Protein AF-J6I7D4-F1 (afdb_monomer)

Radius of gyration: 14.57 Å; Cα contacts (8 Å, |Δi|>4): 76; chains: 1; bounding box: 34×20×42 Å

Mean predicted aligned error: 4.33 Å

Sequence (112 aa):
MNNYFDQLEKIQCTFSILDEVSYETREEAEEGMKKYEELMDKIVQIIIEILADKTSSNSVYKEAVKLLGSKIGCADDVQKYGDIMKSFYDEGRITQGQLSFFIENMNIGRWI

Nearest PDB structures (foldseek):
  5j5k-assembly1_A  TM=5.092E-01  e=6.715E-01  Aspergillus fumigatus Af293
  8rc4-assembly1_g  TM=4.506E-01  e=3.905E+00  Homo sapiens

Foldseek 3Di:
DPPLVVVLVVLVVVVVVLVPDDDPDPVSVVVSVVSLVVSLVVLLVSLVVLLVDPVHDVVSNLSSLLSSLQSQDDPVSCVVVLVSLVVCVVVVSDDPVSSVSSVVNRPCVDDD

Solvent-accessible surface area (backbone atoms only — not comparable to full-atom values): 6436 Å² total; per-res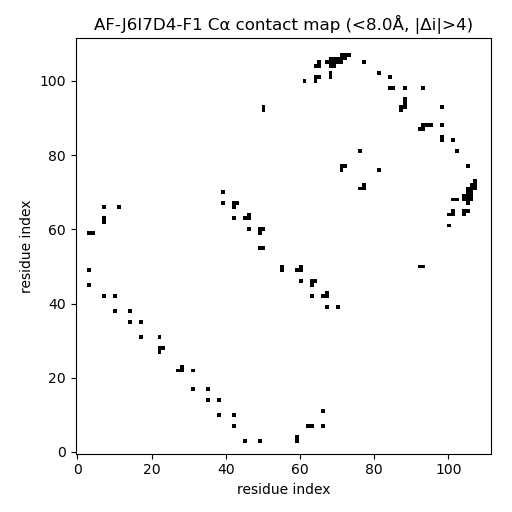idue (Å²): 129,86,63,58,66,65,53,51,50,54,52,50,53,51,49,54,53,59,75,67,58,83,63,92,47,70,68,53,42,54,51,49,52,50,53,53,51,55,52,47,53,48,41,51,50,51,47,54,49,45,70,70,38,88,85,56,54,72,66,58,52,50,49,46,38,40,55,44,15,59,64,37,80,50,72,67,45,49,50,56,55,46,52,52,52,46,48,37,38,78,72,65,73,42,51,72,69,58,49,51,51,36,64,74,33,37,46,66,91,76,84,125

pLDDT: mean 90.47, std 10.83, range [36.25, 98.0]

Structure (mmCIF, N/CA/C/O backbone):
data_AF-J6I7D4-F1
#
_entry.id   AF-J6I7D4-F1
#
loop_
_atom_site.group_PDB
_atom_site.id
_atom_site.type_symbol
_atom_site.label_atom_id
_atom_site.label_alt_id
_atom_site.label_comp_id
_atom_site.label_asym_id
_atom_site.label_entity_id
_atom_site.label_seq_id
_atom_site.pdbx_PDB_ins_code
_atom_site.Cartn_x
_atom_site.Cartn_y
_atom_site.Cartn_z
_atom_site.occupancy
_atom_site.B_iso_or_equiv
_atom_site.auth_seq_id
_atom_site.auth_comp_id
_atom_site.auth_asym_id
_atom_site.auth_atom_id
_atom_site.pdbx_PDB_model_num
ATOM 1 N N . MET A 1 1 ? 9.024 3.640 19.724 1.00 54.34 1 MET A N 1
ATOM 2 C CA . MET A 1 1 ? 7.846 4.019 18.921 1.00 54.34 1 MET A CA 1
ATOM 3 C C . MET A 1 1 ? 8.280 3.866 17.477 1.00 54.34 1 MET A C 1
ATOM 5 O O . MET A 1 1 ? 9.276 4.486 17.121 1.00 54.34 1 MET A O 1
ATOM 9 N N . ASN A 1 2 ? 7.670 2.958 16.713 1.00 72.50 2 ASN A N 1
ATOM 10 C CA . ASN A 1 2 ? 8.018 2.805 15.300 1.00 72.50 2 ASN A CA 1
ATOM 11 C C . ASN A 1 2 ? 7.681 4.116 14.591 1.00 72.50 2 ASN A C 1
ATOM 13 O O . ASN A 1 2 ? 6.533 4.555 14.624 1.00 72.50 2 ASN A O 1
ATOM 17 N N . ASN A 1 3 ? 8.681 4.773 14.001 1.00 89.06 3 ASN A N 1
ATOM 18 C CA . ASN A 1 3 ? 8.426 5.984 13.235 1.00 89.06 3 ASN A CA 1
ATOM 19 C C . ASN A 1 3 ? 8.005 5.588 11.820 1.00 89.06 3 ASN A C 1
ATOM 21 O O . ASN A 1 3 ? 8.831 5.450 10.920 1.00 89.06 3 ASN A O 1
ATOM 25 N N . TYR A 1 4 ? 6.716 5.308 11.656 1.00 93.75 4 TYR A N 1
ATOM 26 C CA . TYR A 1 4 ? 6.155 4.901 10.372 1.00 93.75 4 TYR A CA 1
ATOM 27 C C . TYR A 1 4 ? 6.237 6.017 9.323 1.00 93.75 4 TYR A C 1
ATOM 29 O O . TYR A 1 4 ? 6.439 5.709 8.156 1.00 93.75 4 TYR A O 1
ATOM 37 N N . PHE A 1 5 ? 6.154 7.296 9.715 1.00 93.12 5 PHE A N 1
ATOM 38 C CA . PHE A 1 5 ? 6.314 8.406 8.768 1.00 93.12 5 PHE A CA 1
ATOM 39 C C . PHE A 1 5 ? 7.709 8.408 8.136 1.00 93.12 5 PHE A C 1
ATOM 41 O O . PHE A 1 5 ? 7.799 8.430 6.914 1.00 93.12 5 PHE A O 1
ATOM 48 N N . ASP A 1 6 ? 8.775 8.260 8.931 1.00 94.19 6 ASP A N 1
ATOM 49 C CA . ASP A 1 6 ? 10.144 8.179 8.393 1.00 94.19 6 ASP A CA 1
ATOM 50 C C . ASP A 1 6 ? 10.327 6.973 7.454 1.00 94.19 6 ASP A C 1
ATOM 52 O O . ASP A 1 6 ? 11.103 7.020 6.500 1.00 94.19 6 ASP A O 1
ATOM 56 N N . GLN A 1 7 ? 9.654 5.852 7.737 1.00 95.69 7 GLN A N 1
ATOM 57 C CA . GLN A 1 7 ? 9.714 4.667 6.877 1.00 95.69 7 GLN A CA 1
ATOM 58 C C . GLN A 1 7 ? 9.006 4.905 5.541 1.00 95.69 7 GLN A C 1
ATOM 60 O O . GLN A 1 7 ? 9.563 4.587 4.490 1.00 95.69 7 GLN A O 1
ATOM 65 N N . LEU A 1 8 ? 7.810 5.498 5.577 1.00 96.31 8 LEU A N 1
ATOM 66 C CA . LEU A 1 8 ? 7.054 5.860 4.379 1.00 96.31 8 LEU A CA 1
ATOM 67 C C . LEU A 1 8 ? 7.800 6.909 3.544 1.00 96.31 8 LEU A C 1
ATOM 69 O O . LEU A 1 8 ? 7.875 6.760 2.328 1.00 96.31 8 LEU A O 1
ATOM 73 N N . GLU A 1 9 ? 8.426 7.902 4.180 1.00 95.69 9 GLU A N 1
ATOM 74 C CA . GLU A 1 9 ? 9.237 8.922 3.505 1.00 95.69 9 GLU A CA 1
ATOM 75 C C . GLU A 1 9 ? 10.440 8.298 2.782 1.00 95.69 9 GLU A C 1
ATOM 77 O O . GLU A 1 9 ? 10.688 8.591 1.613 1.00 95.69 9 GLU A O 1
ATOM 82 N N . LYS A 1 10 ? 11.152 7.359 3.419 1.00 96.31 10 LYS A N 1
ATOM 83 C CA . LYS A 1 10 ? 12.257 6.628 2.769 1.00 96.31 10 LYS A CA 1
ATOM 84 C C . LYS A 1 10 ? 11.792 5.832 1.553 1.00 96.31 10 LYS A C 1
ATOM 86 O O . LYS A 1 10 ? 12.477 5.824 0.527 1.00 96.31 10 LYS A O 1
ATOM 91 N N . ILE A 1 11 ? 10.644 5.163 1.655 1.00 97.06 11 ILE A N 1
ATOM 92 C CA . ILE A 1 11 ? 10.052 4.438 0.525 1.00 97.06 11 ILE A CA 1
ATOM 93 C C . ILE A 1 11 ? 9.685 5.417 -0.593 1.00 97.06 11 ILE A C 1
ATOM 95 O O . ILE A 1 11 ? 10.037 5.174 -1.745 1.00 97.06 11 ILE A O 1
ATOM 99 N N . GLN A 1 12 ? 9.055 6.546 -0.263 1.00 95.56 12 GLN A N 1
ATOM 100 C CA . GLN A 1 12 ? 8.700 7.580 -1.231 1.00 95.56 12 GLN A CA 1
ATOM 101 C C . GLN A 1 12 ? 9.932 8.141 -1.951 1.00 95.56 12 GLN A C 1
ATOM 103 O O . GLN A 1 12 ? 9.921 8.218 -3.176 1.00 95.56 12 GLN A O 1
ATOM 108 N N . CYS A 1 13 ? 11.015 8.449 -1.233 1.00 95.69 13 CYS A N 1
ATOM 109 C CA . CYS A 1 13 ? 12.277 8.862 -1.851 1.00 95.69 13 CYS A CA 1
ATOM 110 C C . CYS A 1 13 ? 12.844 7.783 -2.781 1.00 95.69 13 CYS A C 1
ATOM 112 O O . CYS A 1 13 ? 13.372 8.104 -3.842 1.00 95.69 13 CYS A O 1
ATOM 114 N N . THR A 1 14 ? 12.717 6.504 -2.412 1.00 96.06 14 THR A N 1
ATOM 115 C CA . THR A 1 14 ? 13.178 5.399 -3.265 1.00 96.06 14 THR A CA 1
ATOM 116 C C . THR A 1 14 ? 12.350 5.307 -4.547 1.00 96.06 14 THR A C 1
ATOM 118 O O . THR A 1 14 ? 12.927 5.125 -5.615 1.00 96.06 14 THR A O 1
ATOM 121 N N . PHE A 1 15 ? 11.028 5.502 -4.474 1.00 94.31 15 PHE A N 1
ATOM 122 C CA . PHE A 1 15 ? 10.197 5.613 -5.674 1.00 94.31 15 PHE A CA 1
ATOM 123 C C . PHE A 1 15 ? 10.628 6.777 -6.564 1.00 94.31 15 PHE A C 1
ATOM 125 O O . PHE A 1 15 ? 10.782 6.562 -7.756 1.00 94.31 15 PHE A O 1
ATOM 132 N N . SER A 1 16 ? 10.876 7.966 -6.005 1.00 93.62 16 SER A N 1
ATOM 133 C CA . SER A 1 16 ? 11.322 9.119 -6.799 1.00 93.62 16 SER A CA 1
ATOM 134 C C . SER A 1 16 ? 12.628 8.841 -7.545 1.00 93.62 16 SER A C 1
ATOM 136 O O . SER A 1 16 ? 12.764 9.226 -8.698 1.00 93.62 16 SER A O 1
ATOM 138 N N . ILE A 1 17 ? 13.570 8.132 -6.913 1.00 93.12 17 ILE A N 1
ATOM 139 C CA . ILE A 1 17 ? 14.811 7.718 -7.578 1.00 93.12 17 ILE A CA 1
A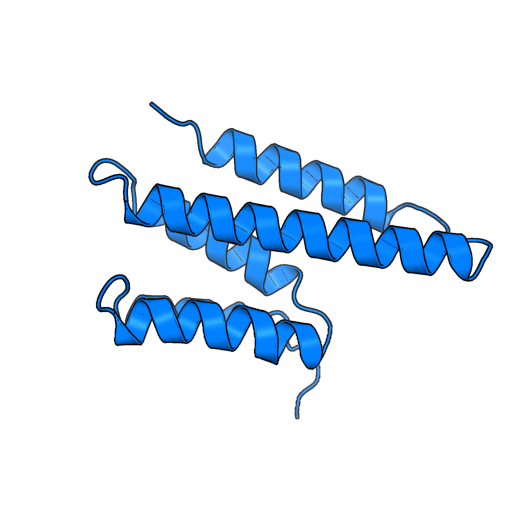TOM 140 C C . ILE A 1 17 ? 14.497 6.784 -8.748 1.00 93.12 17 ILE A C 1
ATOM 142 O O . ILE A 1 17 ? 15.035 6.982 -9.829 1.00 93.12 17 ILE A O 1
ATOM 146 N N . LEU A 1 18 ? 13.633 5.783 -8.553 1.00 91.94 18 LEU A N 1
ATOM 147 C CA . LEU A 1 18 ? 13.252 4.861 -9.626 1.00 91.94 18 LEU A CA 1
ATOM 148 C C . LEU A 1 18 ? 12.488 5.565 -10.761 1.00 91.94 18 LEU A C 1
ATOM 150 O O . LEU A 1 18 ? 12.724 5.239 -11.920 1.00 91.94 18 LEU A O 1
ATOM 154 N N . ASP A 1 19 ? 11.643 6.553 -10.440 1.00 88.75 19 ASP A N 1
ATOM 155 C CA . ASP A 1 19 ? 10.889 7.362 -11.411 1.00 88.75 19 ASP A CA 1
ATOM 156 C C . ASP A 1 19 ? 11.844 8.184 -12.319 1.00 88.75 19 ASP A C 1
ATOM 158 O O . ASP A 1 19 ? 11.495 8.514 -13.453 1.00 88.75 19 ASP A O 1
ATOM 162 N N . GLU A 1 20 ? 13.057 8.503 -11.844 1.00 91.25 20 GLU A N 1
ATOM 163 C CA . GLU A 1 20 ? 14.095 9.242 -12.582 1.00 91.25 20 GLU A CA 1
ATOM 164 C C . GLU A 1 20 ? 15.074 8.341 -13.361 1.00 91.25 20 GLU A C 1
ATOM 166 O O . GLU A 1 20 ? 15.854 8.839 -14.180 1.00 91.25 20 GLU A O 1
ATOM 171 N N . VAL A 1 21 ? 15.062 7.022 -13.132 1.00 90.50 21 VAL A N 1
ATOM 172 C CA . VAL A 1 21 ? 15.968 6.089 -13.820 1.00 90.50 21 VAL A CA 1
ATOM 173 C C . VAL A 1 21 ? 15.539 5.915 -15.277 1.00 90.50 21 VAL A C 1
ATOM 175 O O . VAL A 1 21 ? 14.418 5.516 -15.583 1.00 90.50 21 VAL A O 1
ATOM 178 N N . SER A 1 22 ? 16.477 6.156 -16.194 1.00 86.25 22 SER A N 1
ATOM 179 C CA . SER A 1 22 ? 16.332 5.758 -17.594 1.00 86.25 22 SER A CA 1
ATOM 180 C C . SER A 1 22 ? 16.705 4.286 -17.743 1.00 86.25 22 SER A C 1
ATOM 182 O O . SER A 1 22 ? 17.846 3.913 -17.486 1.00 86.25 22 SER A O 1
ATOM 184 N N . TYR A 1 23 ? 15.755 3.463 -18.178 1.00 90.12 23 TYR A N 1
ATOM 185 C CA . TYR A 1 23 ? 15.986 2.056 -18.497 1.00 90.12 23 TYR A CA 1
ATOM 186 C C . TYR A 1 23 ? 16.335 1.926 -19.984 1.00 90.12 23 TYR A C 1
ATOM 188 O O . TYR A 1 23 ? 15.511 2.251 -20.843 1.00 90.12 23 TYR A O 1
ATOM 196 N N . GLU A 1 24 ? 17.554 1.489 -20.302 1.00 91.75 24 GLU A N 1
ATOM 197 C CA . GLU A 1 24 ? 18.043 1.399 -21.687 1.00 91.75 24 GLU A CA 1
ATOM 198 C C . GLU A 1 24 ? 17.779 0.021 -22.300 1.00 91.75 24 GLU A C 1
ATOM 200 O O . GLU A 1 24 ? 17.691 -0.128 -23.522 1.00 91.75 24 GLU A O 1
ATOM 205 N N . THR A 1 25 ? 17.612 -0.988 -21.446 1.00 94.06 25 THR A N 1
ATOM 206 C CA . THR A 1 25 ? 17.325 -2.368 -21.839 1.00 94.06 25 THR A CA 1
ATOM 207 C C . THR A 1 25 ? 16.015 -2.870 -21.246 1.00 94.06 25 THR A C 1
ATOM 209 O O . THR A 1 25 ? 15.475 -2.337 -20.272 1.00 94.06 25 THR A O 1
ATOM 212 N N . ARG A 1 26 ? 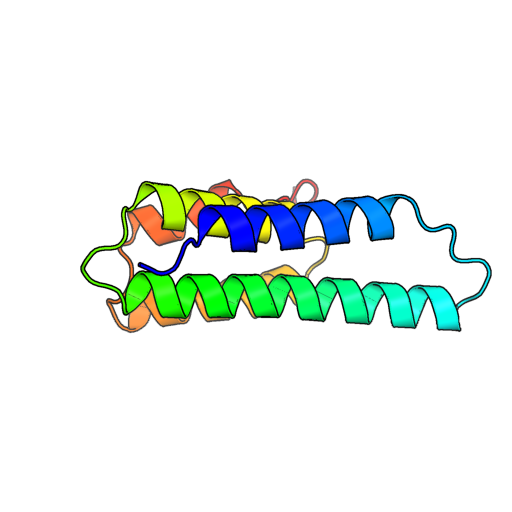15.491 -3.944 -21.840 1.00 91.00 26 ARG A N 1
ATOM 213 C CA . ARG A 1 26 ? 14.300 -4.620 -21.326 1.00 91.00 26 ARG A CA 1
ATOM 214 C C . ARG A 1 26 ? 14.569 -5.228 -19.950 1.00 91.00 26 ARG A C 1
ATOM 216 O O . ARG A 1 26 ? 13.715 -5.137 -19.076 1.00 91.00 26 ARG A O 1
ATOM 223 N N . GLU A 1 27 ? 15.738 -5.827 -19.764 1.00 93.44 27 GLU A N 1
ATOM 224 C CA . GLU A 1 27 ? 16.151 -6.458 -18.514 1.00 93.44 27 GLU A CA 1
ATOM 225 C C . GLU A 1 27 ? 16.207 -5.444 -17.362 1.00 93.44 27 GLU A C 1
ATOM 227 O O . GLU A 1 27 ? 15.691 -5.717 -16.279 1.00 93.44 27 GLU A O 1
ATOM 232 N N . GLU A 1 28 ? 16.760 -4.252 -17.605 1.00 91.06 28 GLU A N 1
ATOM 233 C CA . GLU A 1 28 ? 16.789 -3.166 -16.619 1.00 91.06 28 GLU A CA 1
ATOM 234 C C . GLU A 1 28 ? 15.381 -2.668 -16.274 1.00 91.06 28 GLU A C 1
ATOM 236 O O . GLU A 1 28 ? 15.086 -2.434 -15.102 1.00 91.06 28 GLU A O 1
ATOM 241 N N . ALA A 1 29 ? 14.496 -2.546 -17.270 1.00 89.75 29 ALA A N 1
ATOM 242 C CA . ALA A 1 29 ? 13.103 -2.166 -17.041 1.00 89.75 29 ALA A CA 1
ATOM 243 C C . ALA A 1 29 ? 12.353 -3.221 -16.207 1.00 89.75 29 ALA A C 1
ATOM 245 O O . ALA A 1 29 ? 11.620 -2.871 -15.282 1.00 89.75 29 ALA A O 1
ATOM 246 N N . GLU A 1 30 ? 12.564 -4.512 -16.484 1.00 91.56 30 GLU A N 1
ATOM 247 C CA . GLU A 1 30 ? 11.986 -5.615 -15.705 1.00 91.56 30 GLU A CA 1
ATOM 248 C C . GLU A 1 30 ? 12.518 -5.636 -14.260 1.00 91.56 30 GLU A C 1
ATOM 250 O O . GLU A 1 30 ? 11.758 -5.886 -13.322 1.00 91.56 30 GLU A O 1
ATOM 255 N N . GLU A 1 31 ? 13.804 -5.340 -14.043 1.00 92.69 31 GLU A N 1
ATOM 256 C CA . GLU A 1 31 ? 14.367 -5.177 -12.697 1.00 92.69 31 GLU A CA 1
ATOM 257 C C . GLU A 1 31 ? 13.780 -3.951 -11.979 1.00 92.69 31 GLU A C 1
ATOM 259 O O . GLU A 1 31 ? 13.461 -4.022 -10.790 1.00 92.69 31 GLU A O 1
ATOM 264 N N . GLY A 1 32 ? 13.589 -2.845 -12.703 1.00 91.88 32 GLY A N 1
ATOM 265 C CA . GLY A 1 32 ? 12.896 -1.657 -12.216 1.00 91.88 32 GLY A CA 1
ATOM 266 C C . GLY A 1 32 ? 11.496 -1.989 -11.712 1.00 91.88 32 GLY A C 1
ATOM 267 O O . GLY A 1 32 ? 11.181 -1.709 -10.557 1.00 91.88 32 GLY A O 1
ATOM 268 N N . MET A 1 33 ? 10.689 -2.673 -12.526 1.00 89.94 33 MET A N 1
ATOM 269 C CA . MET A 1 33 ? 9.333 -3.092 -12.152 1.00 89.94 33 MET A CA 1
ATOM 270 C C . MET A 1 33 ? 9.314 -3.976 -10.899 1.00 89.94 33 MET A C 1
ATOM 272 O O . MET A 1 33 ? 8.509 -3.737 -10.001 1.00 89.94 33 MET A O 1
ATOM 276 N N . LYS A 1 34 ? 10.244 -4.934 -10.777 1.00 93.25 34 LYS A N 1
ATOM 277 C CA . LYS A 1 34 ? 10.375 -5.753 -9.557 1.00 93.25 34 LYS A CA 1
ATOM 278 C C . LYS A 1 34 ? 10.667 -4.900 -8.323 1.00 93.25 34 LYS A C 1
ATOM 280 O O . LYS A 1 34 ? 10.062 -5.112 -7.277 1.00 93.25 34 LYS A O 1
ATOM 285 N N . LYS A 1 35 ? 11.546 -3.898 -8.439 1.00 94.56 35 LYS A N 1
ATOM 286 C CA . LYS A 1 35 ? 11.831 -2.964 -7.336 1.00 94.56 35 LYS A CA 1
ATOM 287 C C . LYS A 1 35 ? 10.599 -2.139 -6.953 1.00 94.56 35 LYS A C 1
ATOM 289 O 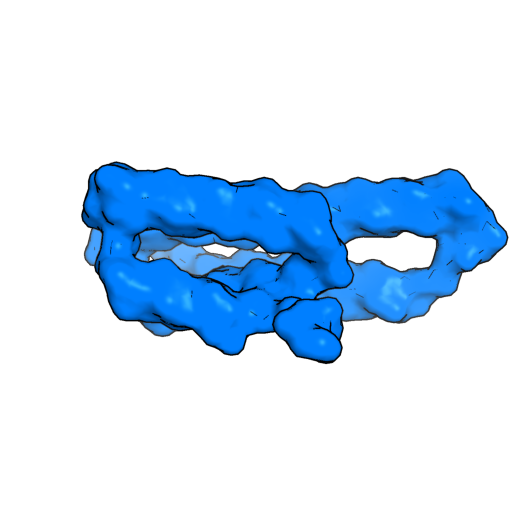O . LYS A 1 35 ? 10.385 -1.924 -5.762 1.00 94.56 35 LYS A O 1
ATOM 294 N N . TYR A 1 36 ? 9.779 -1.709 -7.917 1.00 93.00 36 TYR A N 1
ATOM 295 C CA . TYR A 1 36 ? 8.499 -1.049 -7.618 1.00 93.00 36 TYR A CA 1
ATOM 296 C C . TYR A 1 36 ? 7.569 -1.960 -6.819 1.00 93.00 36 TYR A C 1
ATOM 298 O O . TYR A 1 36 ? 7.040 -1.535 -5.791 1.00 93.00 36 TYR A O 1
ATOM 306 N N . GLU A 1 37 ? 7.402 -3.206 -7.261 1.00 94.00 37 GLU A N 1
ATOM 307 C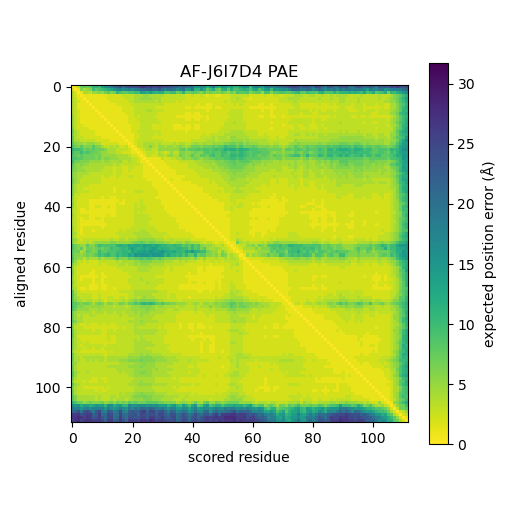 CA . GLU A 1 37 ? 6.557 -4.190 -6.582 1.00 94.00 37 GLU A CA 1
ATOM 308 C C . GLU A 1 37 ? 7.044 -4.454 -5.148 1.00 94.00 37 GLU A C 1
ATOM 310 O O . GLU A 1 37 ? 6.261 -4.382 -4.202 1.00 94.00 37 GLU A O 1
ATOM 315 N N . GLU A 1 38 ? 8.351 -4.649 -4.951 1.00 96.69 38 GLU A N 1
ATOM 316 C CA . GLU A 1 38 ? 8.946 -4.829 -3.621 1.00 96.69 38 GLU A CA 1
ATOM 317 C C . GLU A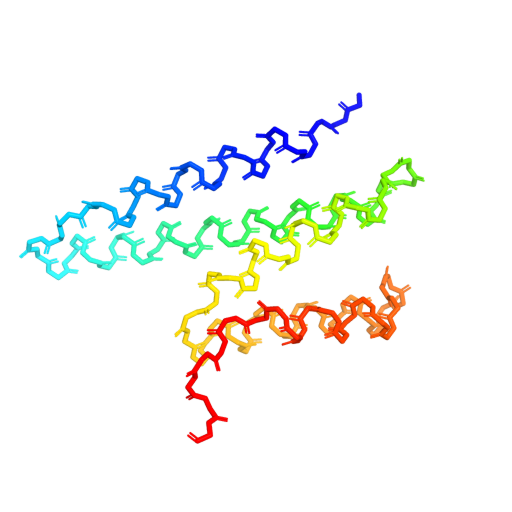 1 38 ? 8.700 -3.632 -2.688 1.00 96.69 38 GLU A C 1
ATOM 319 O O . GLU A 1 38 ? 8.521 -3.806 -1.479 1.00 96.69 38 GLU A O 1
ATOM 324 N N . LEU A 1 39 ? 8.709 -2.404 -3.214 1.00 97.31 39 LEU A N 1
ATOM 325 C CA . LEU A 1 39 ? 8.410 -1.205 -2.427 1.00 97.31 39 LEU A CA 1
ATOM 326 C C . LEU A 1 39 ? 6.925 -1.116 -2.062 1.00 97.31 39 LEU A C 1
ATOM 328 O O . LEU A 1 39 ? 6.607 -0.765 -0.924 1.00 97.31 39 LEU A O 1
ATOM 332 N N . MET A 1 40 ? 6.020 -1.462 -2.979 1.00 96.62 40 MET A N 1
ATOM 333 C CA . MET A 1 40 ? 4.587 -1.536 -2.681 1.00 96.62 40 MET A CA 1
ATOM 334 C C . MET A 1 40 ? 4.290 -2.616 -1.630 1.00 96.62 40 MET A C 1
ATOM 336 O O . MET A 1 40 ? 3.563 -2.359 -0.668 1.00 96.62 40 MET A O 1
ATOM 340 N N . ASP A 1 41 ? 4.938 -3.778 -1.726 1.00 97.81 41 ASP A N 1
ATOM 341 C CA . ASP A 1 41 ? 4.824 -4.854 -0.735 1.00 97.81 41 ASP A CA 1
ATOM 342 C C . ASP A 1 41 ? 5.352 -4.425 0.646 1.00 97.81 41 ASP A C 1
ATOM 344 O O . ASP A 1 41 ? 4.752 -4.752 1.674 1.00 97.81 41 ASP A O 1
ATOM 348 N N . LYS A 1 42 ? 6.418 -3.616 0.702 1.00 97.88 42 LYS A N 1
ATOM 349 C CA . LYS A 1 42 ? 6.890 -3.003 1.959 1.00 97.88 42 LYS A CA 1
ATOM 350 C C . LYS A 1 42 ? 5.870 -2.037 2.560 1.00 97.88 42 LYS A C 1
ATOM 352 O O . LYS A 1 42 ? 5.716 -2.012 3.780 1.00 97.88 42 LYS A O 1
ATOM 357 N N . ILE A 1 43 ? 5.142 -1.270 1.747 1.00 97.88 43 ILE A N 1
ATOM 358 C CA . ILE 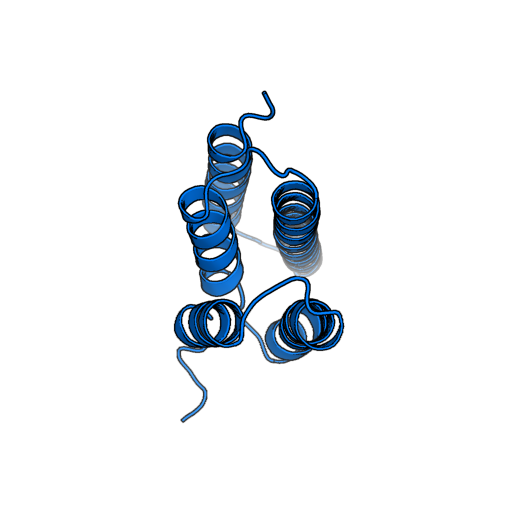A 1 43 ? 4.065 -0.409 2.263 1.00 97.88 43 ILE A CA 1
ATOM 359 C C . ILE A 1 43 ? 2.945 -1.260 2.868 1.00 97.88 43 ILE A C 1
ATOM 361 O O . ILE A 1 43 ? 2.453 -0.936 3.948 1.00 97.88 43 ILE A O 1
ATOM 365 N N . VAL A 1 44 ? 2.579 -2.377 2.232 1.00 97.69 44 VAL A N 1
ATOM 366 C CA . VAL A 1 44 ? 1.605 -3.327 2.796 1.00 97.69 44 VAL A CA 1
ATOM 367 C C . VAL A 1 44 ? 2.079 -3.872 4.145 1.00 97.69 44 VAL A C 1
ATOM 369 O O . VAL A 1 44 ? 1.290 -3.930 5.089 1.00 97.69 44 VAL A O 1
ATOM 372 N N . GLN A 1 45 ? 3.360 -4.226 4.276 1.00 97.50 45 GLN A N 1
ATOM 373 C CA . GLN A 1 45 ? 3.928 -4.655 5.560 1.00 97.50 45 GLN A CA 1
ATOM 374 C C . GLN A 1 45 ? 3.804 -3.561 6.628 1.00 97.50 45 GLN A C 1
ATOM 376 O O . GLN A 1 45 ? 3.332 -3.838 7.729 1.00 97.50 45 GLN A O 1
ATOM 381 N N . ILE A 1 46 ? 4.113 -2.306 6.287 1.00 96.69 46 ILE A N 1
ATOM 382 C CA . ILE A 1 46 ? 3.924 -1.161 7.190 1.00 96.69 46 ILE A CA 1
ATOM 383 C C . ILE A 1 46 ? 2.448 -1.006 7.589 1.00 96.69 46 ILE A C 1
ATOM 385 O O . ILE A 1 46 ? 2.155 -0.776 8.761 1.00 96.69 46 ILE A O 1
ATOM 389 N N . ILE A 1 47 ? 1.500 -1.178 6.660 1.00 96.56 47 ILE A N 1
ATOM 390 C CA . ILE A 1 47 ? 0.060 -1.165 6.972 1.00 96.56 47 ILE A CA 1
ATOM 391 C C . ILE A 1 47 ? -0.282 -2.274 7.973 1.00 96.56 47 ILE A C 1
ATOM 393 O O . ILE A 1 47 ? -0.979 -2.016 8.953 1.00 96.56 47 ILE A O 1
ATOM 397 N N . ILE A 1 48 ? 0.229 -3.491 7.778 1.00 96.25 48 ILE A N 1
ATO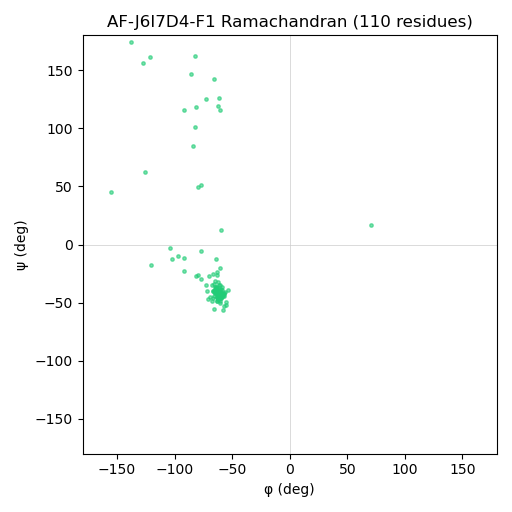M 398 C CA . ILE A 1 48 ? 0.015 -4.609 8.708 1.00 96.25 48 ILE A CA 1
ATOM 399 C C . ILE A 1 48 ? 0.531 -4.262 10.110 1.00 96.25 48 ILE A C 1
ATOM 401 O O . ILE A 1 48 ? -0.183 -4.505 11.087 1.00 96.25 48 ILE A O 1
ATOM 405 N N . GLU A 1 49 ? 1.722 -3.670 10.209 1.00 95.44 49 GLU A N 1
ATOM 406 C CA . GLU A 1 49 ? 2.310 -3.227 11.477 1.00 95.44 49 GLU A CA 1
ATOM 407 C C . GLU A 1 49 ? 1.476 -2.127 12.143 1.00 95.44 49 GLU A C 1
ATOM 409 O O . GLU A 1 49 ? 1.159 -2.234 13.327 1.00 95.44 49 GLU A O 1
ATOM 414 N N . ILE A 1 50 ? 1.037 -1.122 11.379 1.00 94.56 50 ILE A N 1
ATOM 415 C CA . ILE A 1 50 ? 0.145 -0.051 11.848 1.00 94.56 50 ILE A CA 1
ATOM 416 C C . ILE A 1 50 ? -1.151 -0.626 12.423 1.00 94.56 50 ILE A C 1
ATOM 418 O O . ILE A 1 50 ? -1.596 -0.184 13.478 1.00 94.56 50 ILE A O 1
ATOM 422 N N . LEU A 1 51 ? -1.756 -1.606 11.748 1.00 93.25 51 LEU A N 1
ATOM 423 C CA . LEU A 1 51 ? -3.002 -2.232 12.196 1.00 93.25 51 LEU A CA 1
ATOM 424 C C . LEU A 1 51 ? -2.811 -3.097 13.453 1.00 93.25 51 LEU A C 1
ATOM 426 O O . LEU A 1 51 ? -3.760 -3.281 14.215 1.00 93.25 51 LEU A O 1
ATOM 430 N N . ALA A 1 52 ? -1.610 -3.634 13.679 1.00 92.81 52 ALA A N 1
ATOM 431 C CA . ALA A 1 52 ? -1.269 -4.363 14.901 1.00 92.81 52 ALA A CA 1
ATOM 432 C C . ALA A 1 52 ? -0.898 -3.422 16.066 1.00 92.81 52 ALA A C 1
ATOM 434 O O . ALA A 1 52 ? -1.086 -3.767 17.238 1.00 92.81 52 ALA A O 1
ATOM 435 N N . ASP A 1 53 ? -0.387 -2.231 15.757 1.00 91.31 53 ASP A N 1
ATOM 436 C CA . ASP A 1 53 ? 0.026 -1.223 16.725 1.00 91.31 53 ASP A CA 1
ATOM 437 C C . ASP A 1 53 ? -1.163 -0.387 17.219 1.00 91.31 53 ASP A C 1
ATOM 439 O O . ASP A 1 53 ? -1.596 0.586 16.605 1.00 91.31 53 ASP A O 1
ATOM 443 N N . LYS A 1 54 ? -1.654 -0.720 18.414 1.00 81.06 54 LYS A N 1
ATOM 444 C CA . LYS A 1 54 ? -2.775 -0.020 19.065 1.00 81.06 54 LYS A CA 1
ATOM 445 C C . LYS A 1 54 ? -2.493 1.446 19.420 1.00 81.06 54 LYS A C 1
ATOM 447 O O . LYS A 1 54 ? -3.421 2.152 19.808 1.00 81.06 54 LYS A O 1
ATOM 452 N N . THR A 1 55 ? -1.236 1.888 19.360 1.00 83.88 55 THR A N 1
ATOM 453 C CA . THR A 1 55 ? -0.837 3.279 19.635 1.00 83.88 55 THR A CA 1
ATOM 454 C C . THR A 1 55 ? -0.690 4.117 18.369 1.00 83.88 55 THR A C 1
ATOM 456 O O . THR A 1 55 ? -0.568 5.340 18.453 1.00 83.88 55 THR A O 1
ATOM 459 N N . SER A 1 56 ? -0.736 3.469 17.205 1.00 81.75 56 SER A N 1
ATOM 460 C CA . SER A 1 56 ? -0.659 4.113 15.904 1.00 81.75 56 SER A CA 1
ATOM 461 C C . SER A 1 56 ? -1.871 5.007 15.639 1.00 81.75 56 SER A C 1
ATOM 463 O O . SER A 1 56 ? -3.010 4.692 15.994 1.00 81.75 56 SER A O 1
ATOM 465 N N . SER A 1 57 ? -1.634 6.146 14.990 1.00 83.25 57 SER A N 1
ATOM 466 C CA . SER A 1 57 ? -2.702 7.047 14.582 1.00 83.25 57 SER A CA 1
ATOM 467 C C . SER A 1 57 ? -3.283 6.644 13.227 1.00 83.25 57 SER A C 1
ATOM 469 O O . SER A 1 57 ? -2.585 6.251 12.292 1.00 83.25 57 SER A O 1
ATOM 471 N N . ASN A 1 58 ? -4.584 6.876 13.056 1.00 87.69 58 ASN A N 1
ATOM 472 C CA . ASN A 1 58 ? -5.246 6.705 11.761 1.00 87.69 58 ASN A CA 1
ATOM 473 C C . ASN A 1 58 ? -4.655 7.617 10.659 1.00 87.69 58 ASN A C 1
ATOM 475 O O . ASN A 1 58 ? -4.832 7.345 9.476 1.00 87.69 58 ASN A O 1
ATOM 479 N N . SER A 1 59 ? -3.958 8.704 11.020 1.00 91.06 59 SER A N 1
ATOM 480 C CA . SER A 1 59 ? -3.254 9.546 10.043 1.00 91.06 59 SER A CA 1
ATOM 481 C C . SER A 1 59 ? -2.103 8.805 9.362 1.00 91.06 59 SER A C 1
ATOM 483 O O . SER A 1 59 ? -1.964 8.920 8.150 1.00 91.06 59 SER A O 1
ATOM 485 N N . VAL A 1 60 ? -1.342 8.000 10.108 1.00 92.25 60 VAL A N 1
ATOM 486 C CA . VAL A 1 60 ? -0.244 7.187 9.567 1.00 92.25 60 VAL A CA 1
ATOM 487 C C . VAL A 1 60 ? -0.793 6.123 8.613 1.00 92.25 60 VAL A C 1
ATOM 489 O O . VAL A 1 60 ? -0.281 5.966 7.509 1.00 92.25 60 VAL A O 1
ATOM 492 N N . TYR A 1 61 ? -1.881 5.442 9.000 1.00 94.19 61 TYR A N 1
ATOM 493 C CA . TYR A 1 61 ? -2.579 4.499 8.117 1.00 94.19 61 TYR A CA 1
ATOM 494 C C . TYR A 1 61 ? -2.991 5.162 6.798 1.00 94.19 61 TYR A C 1
ATOM 496 O O . TYR A 1 61 ? -2.718 4.635 5.722 1.00 94.19 61 TYR A O 1
ATOM 504 N N . LYS A 1 62 ? -3.630 6.338 6.873 1.00 94.56 62 LYS A N 1
ATOM 505 C CA . LYS A 1 62 ? -4.065 7.066 5.676 1.00 94.56 62 LYS A CA 1
ATOM 506 C C . LYS A 1 62 ? -2.892 7.447 4.782 1.00 94.56 62 LYS A C 1
ATOM 508 O O . LYS A 1 62 ? -3.044 7.380 3.569 1.00 94.56 62 LYS A O 1
ATOM 513 N N . GLU A 1 63 ? -1.755 7.825 5.354 1.00 95.94 63 GLU A N 1
ATOM 514 C CA . GLU A 1 63 ? -0.563 8.163 4.576 1.00 95.94 63 GLU A CA 1
ATOM 515 C C . GLU A 1 63 ? 0.003 6.942 3.844 1.00 95.94 63 GLU A C 1
ATOM 517 O O . GLU A 1 63 ? 0.239 7.005 2.639 1.00 95.94 63 GLU A O 1
ATOM 522 N N . ALA A 1 64 ? 0.118 5.801 4.531 1.00 96.56 64 ALA A N 1
ATOM 523 C CA . ALA A 1 64 ? 0.555 4.550 3.915 1.00 96.56 64 ALA A CA 1
ATOM 524 C C . ALA A 1 64 ? -0.376 4.127 2.768 1.00 96.56 64 ALA A C 1
ATOM 526 O O . ALA A 1 64 ? 0.078 3.782 1.679 1.00 96.56 64 ALA A O 1
ATOM 527 N N . VAL A 1 65 ? -1.690 4.216 2.991 1.00 96.06 65 VA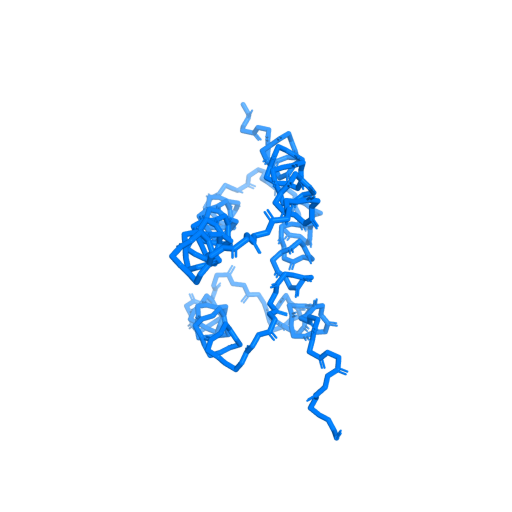L A N 1
ATOM 528 C CA . VAL A 1 65 ? -2.708 3.883 1.989 1.00 96.06 65 VAL A CA 1
ATOM 529 C C . VAL A 1 65 ? -2.667 4.828 0.790 1.00 96.06 65 VAL A C 1
ATOM 531 O O . VAL A 1 65 ? -2.764 4.360 -0.341 1.00 96.06 65 VAL A O 1
ATOM 534 N N . LYS A 1 66 ? -2.497 6.137 1.009 1.00 95.00 66 LYS A N 1
ATOM 535 C CA . LYS A 1 66 ? -2.324 7.105 -0.083 1.00 95.00 66 LYS A CA 1
ATOM 536 C C . LYS A 1 66 ? -1.085 6.799 -0.908 1.00 95.00 66 LYS A C 1
ATOM 538 O O . LYS A 1 66 ? -1.161 6.813 -2.132 1.00 95.00 66 LYS A O 1
ATOM 543 N N . LEU A 1 67 ? 0.037 6.520 -0.246 1.00 95.62 67 LEU A N 1
ATOM 544 C CA . LEU A 1 67 ? 1.286 6.219 -0.930 1.00 95.62 67 LEU A CA 1
ATOM 545 C C . LEU A 1 67 ? 1.150 4.946 -1.772 1.00 95.62 67 LEU A C 1
ATOM 547 O O . LEU A 1 67 ? 1.451 4.993 -2.962 1.00 95.62 67 LEU A O 1
ATOM 551 N N . LEU A 1 68 ? 0.619 3.858 -1.199 1.00 95.88 68 LEU A N 1
ATOM 552 C CA . LEU A 1 68 ? 0.345 2.619 -1.935 1.00 95.88 68 LEU A CA 1
ATOM 553 C C . LEU A 1 68 ? -0.586 2.876 -3.123 1.00 95.88 68 LEU A C 1
ATOM 555 O O . LEU A 1 68 ? -0.244 2.557 -4.258 1.00 95.88 68 LEU A O 1
ATOM 559 N N . GLY A 1 69 ? -1.732 3.514 -2.870 1.00 92.88 69 GLY A N 1
ATOM 560 C CA . GLY A 1 69 ? -2.719 3.830 -3.897 1.00 92.88 69 GLY A CA 1
ATOM 561 C C . GLY A 1 69 ? -2.127 4.646 -5.046 1.00 92.88 69 GLY A C 1
ATOM 562 O O . GLY A 1 69 ? -2.376 4.329 -6.205 1.00 92.88 69 GLY A O 1
ATOM 563 N N . SER A 1 70 ? -1.265 5.624 -4.746 1.00 90.94 70 SER A N 1
ATOM 564 C CA . SER A 1 70 ? -0.621 6.473 -5.756 1.00 90.94 70 SER A CA 1
ATOM 565 C C . SER A 1 70 ? 0.294 5.718 -6.731 1.00 90.94 70 SER A C 1
ATOM 567 O O . SER A 1 70 ? 0.544 6.212 -7.835 1.00 90.94 70 SER A O 1
ATOM 569 N N . LYS A 1 71 ? 0.793 4.544 -6.319 1.00 91.38 71 LYS A N 1
ATOM 570 C CA . LYS A 1 71 ? 1.768 3.730 -7.056 1.00 91.38 71 LYS A CA 1
ATOM 571 C C . LYS A 1 71 ? 1.157 2.526 -7.773 1.00 91.38 71 LYS A C 1
ATOM 573 O O . LYS A 1 71 ? 1.816 1.975 -8.646 1.00 91.38 71 LYS A O 1
ATOM 578 N N . ILE A 1 72 ? -0.096 2.175 -7.477 1.00 89.06 72 ILE A N 1
ATOM 579 C CA . ILE A 1 72 ? -0.861 1.186 -8.248 1.00 89.06 72 ILE A CA 1
ATOM 580 C C . ILE A 1 72 ? -0.999 1.692 -9.688 1.00 89.06 72 ILE A C 1
ATOM 582 O O . ILE A 1 72 ? -1.623 2.730 -9.923 1.00 89.06 72 ILE A O 1
ATOM 586 N N . GLY A 1 73 ? -0.404 0.967 -10.639 1.00 81.25 73 GLY A N 1
ATOM 587 C CA . GLY A 1 73 ? -0.267 1.419 -12.026 1.00 81.25 73 GLY A CA 1
ATOM 588 C C . GLY A 1 73 ? -0.918 0.507 -13.065 1.00 81.25 73 GLY A C 1
ATOM 589 O O . GLY A 1 73 ? -1.157 0.949 -14.191 1.00 81.25 73 GLY A O 1
ATOM 590 N N . CYS A 1 74 ? -1.225 -0.746 -12.718 1.00 84.75 74 CYS A N 1
ATOM 591 C CA . CYS A 1 74 ? -1.793 -1.723 -13.649 1.00 84.75 74 CYS A CA 1
ATOM 592 C C . CYS A 1 74 ? -2.922 -2.576 -13.043 1.00 84.75 74 CYS A C 1
ATOM 594 O O . CYS A 1 74 ? -3.242 -2.481 -11.860 1.00 84.75 74 CYS A O 1
ATOM 596 N N . ALA A 1 75 ? -3.554 -3.406 -13.879 1.00 86.94 75 ALA A N 1
ATOM 597 C CA . ALA A 1 75 ? -4.634 -4.297 -13.451 1.00 86.94 75 ALA A CA 1
ATOM 598 C C . ALA A 1 75 ? -4.163 -5.348 -12.432 1.00 86.94 75 ALA A C 1
ATOM 600 O O . ALA A 1 75 ? -4.896 -5.644 -11.489 1.00 86.94 75 ALA A O 1
ATOM 601 N N . ASP A 1 76 ? -2.938 -5.856 -12.589 1.00 89.56 76 ASP A N 1
ATOM 602 C CA . ASP A 1 76 ? -2.364 -6.852 -11.681 1.00 89.56 76 ASP A CA 1
ATOM 603 C C . ASP A 1 76 ? -2.132 -6.251 -10.286 1.00 89.56 76 ASP A C 1
ATOM 605 O O . ASP A 1 76 ? -2.479 -6.874 -9.283 1.00 89.56 76 ASP A O 1
ATOM 609 N N . ASP A 1 77 ? -1.658 -5.000 -10.213 1.00 90.88 77 ASP A N 1
ATOM 610 C CA . ASP A 1 77 ? -1.532 -4.260 -8.951 1.00 90.88 77 ASP A CA 1
ATOM 611 C C . ASP A 1 77 ? -2.900 -4.061 -8.289 1.00 90.88 77 ASP A C 1
ATOM 613 O O . ASP A 1 77 ? -3.063 -4.309 -7.093 1.00 90.88 77 ASP A O 1
ATOM 617 N N . VAL A 1 78 ? -3.902 -3.626 -9.066 1.00 90.62 78 VAL A N 1
ATOM 618 C CA . VAL A 1 78 ? -5.271 -3.425 -8.567 1.00 90.62 78 VAL A CA 1
ATOM 619 C C . VAL A 1 78 ? -5.814 -4.722 -7.982 1.00 90.62 78 VAL A C 1
ATOM 621 O O . VAL A 1 78 ? -6.401 -4.699 -6.903 1.00 90.62 78 VAL A O 1
ATOM 624 N N . GLN A 1 79 ? -5.604 -5.849 -8.663 1.00 92.38 79 GLN A N 1
ATOM 625 C CA . GLN A 1 79 ? -6.042 -7.146 -8.171 1.00 92.38 79 GLN A CA 1
ATOM 626 C C . GLN A 1 79 ? -5.287 -7.535 -6.895 1.00 92.38 79 GLN A C 1
ATOM 628 O O . GLN A 1 79 ? -5.916 -7.761 -5.864 1.00 92.38 79 GLN A O 1
ATOM 633 N N . LYS A 1 80 ? -3.950 -7.550 -6.928 1.00 95.19 80 LYS A N 1
ATOM 634 C CA . LYS A 1 80 ? -3.108 -7.968 -5.796 1.00 95.19 80 LYS A CA 1
ATOM 635 C C . LYS A 1 80 ? -3.378 -7.124 -4.550 1.00 95.19 80 LYS A C 1
ATOM 637 O O . LYS A 1 80 ? -3.716 -7.659 -3.496 1.00 95.19 80 LYS A O 1
ATOM 642 N N . TYR A 1 81 ? -3.240 -5.804 -4.655 1.00 95.75 81 TYR A N 1
ATOM 643 C CA . TYR A 1 81 ? -3.381 -4.906 -3.509 1.00 95.75 81 TYR A CA 1
ATOM 644 C C . TYR A 1 81 ? -4.847 -4.684 -3.125 1.00 95.75 81 TYR A C 1
ATOM 646 O O . TYR A 1 81 ? -5.145 -4.523 -1.942 1.00 95.75 81 TYR A O 1
ATOM 654 N N . GLY A 1 82 ? -5.774 -4.753 -4.083 1.00 93.81 82 GLY A N 1
ATOM 655 C CA . GLY A 1 82 ? -7.210 -4.757 -3.813 1.00 93.81 82 GLY A CA 1
ATOM 656 C C . GLY A 1 82 ? -7.648 -5.961 -2.984 1.00 93.81 82 GLY A C 1
ATOM 657 O O . GLY A 1 82 ? -8.332 -5.779 -1.975 1.00 93.81 82 GLY A O 1
ATOM 658 N N . ASP A 1 83 ? -7.206 -7.166 -3.348 1.00 96.12 83 ASP A N 1
ATOM 659 C CA . ASP A 1 83 ? -7.515 -8.396 -2.613 1.00 96.12 83 ASP A CA 1
ATOM 660 C C . ASP A 1 83 ? -6.924 -8.373 -1.195 1.00 96.12 83 ASP A C 1
ATOM 662 O O . ASP A 1 83 ? -7.596 -8.770 -0.242 1.00 96.12 83 ASP A O 1
ATOM 666 N N . ILE A 1 84 ? -5.711 -7.832 -1.025 1.00 97.69 84 ILE A N 1
ATOM 667 C CA . ILE A 1 84 ? -5.090 -7.635 0.296 1.00 97.69 84 ILE A CA 1
ATOM 668 C C . ILE A 1 84 ? -5.907 -6.663 1.157 1.00 97.69 84 ILE A C 1
ATOM 670 O O . ILE A 1 84 ? -6.209 -6.946 2.315 1.00 97.69 84 ILE A O 1
ATOM 674 N N . MET A 1 85 ? -6.289 -5.505 0.619 1.00 96.25 85 MET A N 1
ATOM 675 C CA . MET A 1 85 ? -7.058 -4.526 1.396 1.00 96.25 85 MET A CA 1
ATOM 676 C C . MET A 1 85 ? -8.459 -5.045 1.725 1.00 96.25 85 MET A C 1
ATOM 678 O O . MET A 1 85 ? -8.978 -4.795 2.815 1.00 96.25 85 MET A O 1
ATOM 682 N N . LYS A 1 86 ? -9.060 -5.809 0.810 1.00 96.25 86 LYS A N 1
ATOM 683 C CA . LYS A 1 86 ? -10.336 -6.482 1.038 1.00 96.25 86 LYS A CA 1
ATOM 684 C C . LYS A 1 86 ? -10.229 -7.550 2.124 1.00 96.25 86 LYS A C 1
ATOM 686 O O . LYS A 1 86 ? -11.106 -7.596 2.980 1.00 96.25 86 LYS A O 1
ATOM 691 N N . SER A 1 87 ? -9.157 -8.344 2.159 1.00 98.00 87 SER A N 1
ATOM 692 C CA . SER A 1 87 ? -8.979 -9.342 3.219 1.00 98.00 87 SER A CA 1
ATOM 693 C C . SER A 1 87 ? -8.875 -8.690 4.599 1.00 98.00 87 SER A C 1
ATOM 695 O O . SER A 1 87 ? -9.510 -9.157 5.540 1.00 98.00 87 SER A O 1
ATOM 697 N N . PHE A 1 88 ? -8.197 -7.542 4.725 1.00 97.06 88 PHE A N 1
ATOM 698 C CA . PHE A 1 88 ? -8.178 -6.790 5.987 1.00 97.06 88 PHE A CA 1
ATOM 699 C C . PHE A 1 88 ? -9.573 -6.329 6.425 1.00 97.06 88 PHE A C 1
ATOM 701 O O . PHE A 1 88 ? -9.850 -6.269 7.625 1.00 97.06 88 PHE A O 1
ATOM 708 N N . TYR A 1 89 ? -10.446 -5.982 5.478 1.00 97.19 89 TYR A N 1
ATOM 709 C CA . TYR A 1 89 ? -11.832 -5.626 5.773 1.00 97.19 89 TYR A CA 1
ATOM 710 C C . TYR A 1 89 ? -12.654 -6.849 6.189 1.00 97.19 89 TYR A C 1
ATOM 712 O O . TYR A 1 89 ? -13.325 -6.801 7.220 1.00 97.19 89 TYR A O 1
ATOM 720 N N . ASP A 1 90 ? -12.552 -7.950 5.443 1.00 97.50 90 ASP A N 1
ATOM 721 C CA . ASP A 1 90 ? -13.263 -9.202 5.726 1.00 97.50 90 ASP A CA 1
ATOM 722 C C . ASP A 1 90 ? -12.846 -9.793 7.093 1.00 97.50 90 ASP A C 1
ATOM 724 O O . ASP A 1 90 ? -13.668 -10.362 7.811 1.00 97.50 90 ASP A O 1
ATOM 728 N N . GLU A 1 91 ? -11.588 -9.587 7.504 1.00 96.75 91 GLU A N 1
ATOM 729 C CA . GLU A 1 91 ? -11.047 -9.933 8.829 1.00 96.75 91 GLU A CA 1
ATOM 730 C C . GLU A 1 91 ? -11.460 -8.953 9.949 1.00 96.75 91 GLU A C 1
ATOM 732 O O . GLU A 1 91 ? -11.131 -9.166 11.118 1.00 96.75 91 GLU A O 1
ATOM 737 N N . GLY A 1 92 ? -12.143 -7.853 9.621 1.00 95.25 92 GLY A N 1
ATOM 738 C CA . GLY A 1 92 ? -12.541 -6.815 10.576 1.00 95.25 92 GLY A CA 1
ATOM 739 C C . GLY A 1 92 ? -11.384 -5.959 11.108 1.00 95.25 92 GLY A C 1
ATOM 740 O O . GLY A 1 92 ? -11.541 -5.280 12.124 1.00 95.25 92 GLY A O 1
ATOM 741 N N . ARG A 1 93 ? -10.219 -5.976 10.446 1.00 94.62 93 ARG A N 1
ATOM 742 C CA . ARG A 1 93 ? -9.029 -5.191 10.831 1.00 94.62 93 ARG A CA 1
ATOM 743 C C . ARG A 1 93 ? -9.115 -3.737 10.383 1.00 94.62 93 ARG A C 1
ATOM 745 O O . ARG A 1 93 ? -8.500 -2.874 11.005 1.00 94.62 93 ARG A O 1
ATOM 752 N N . ILE A 1 94 ? -9.879 -3.468 9.326 1.00 95.19 94 ILE A N 1
ATOM 753 C CA . ILE A 1 94 ? -10.197 -2.118 8.856 1.00 95.19 94 ILE A CA 1
ATOM 754 C C . ILE A 1 94 ? -11.707 -1.940 8.697 1.00 95.19 94 ILE A C 1
ATOM 756 O O . ILE A 1 94 ? -12.462 -2.888 8.502 1.00 95.19 94 ILE A O 1
ATOM 760 N N . THR A 1 95 ? -12.156 -0.694 8.768 1.00 95.44 95 THR A N 1
ATOM 761 C CA . THR A 1 95 ? -13.558 -0.317 8.552 1.00 95.44 95 THR A CA 1
ATOM 762 C C . THR A 1 95 ? -13.891 -0.188 7.064 1.00 95.44 95 THR A C 1
ATOM 764 O O . THR A 1 95 ? -13.007 0.047 6.239 1.00 95.44 95 THR A O 1
ATOM 767 N N . GLN A 1 96 ? -15.185 -0.207 6.722 1.00 95.75 96 GLN A N 1
ATOM 768 C CA . GLN A 1 96 ? -15.644 0.101 5.359 1.00 95.75 96 GLN A CA 1
ATOM 769 C C . GLN A 1 96 ? -15.112 1.457 4.869 1.00 95.75 96 GLN A C 1
ATOM 771 O O . GLN A 1 96 ? -14.710 1.576 3.721 1.00 95.75 96 GLN A O 1
ATOM 776 N N . GLY A 1 97 ? -15.066 2.475 5.738 1.00 95.44 97 GLY A N 1
ATOM 777 C CA . GLY A 1 97 ? -14.547 3.796 5.372 1.00 95.44 97 GLY A CA 1
ATOM 778 C C . GLY A 1 97 ? -13.048 3.792 5.054 1.00 95.44 97 GLY A C 1
ATOM 779 O O . GLY A 1 97 ? -12.608 4.521 4.173 1.00 95.44 97 GLY A O 1
ATOM 780 N N . GLN A 1 98 ? -12.260 2.955 5.732 1.00 94.62 98 GLN A N 1
ATOM 781 C CA . GLN A 1 98 ? -10.835 2.776 5.435 1.00 94.62 98 GLN A CA 1
ATOM 782 C C . GLN A 1 98 ? -10.602 2.000 4.134 1.00 94.62 98 GLN A C 1
ATOM 784 O O . GLN A 1 98 ? -9.655 2.320 3.417 1.00 94.62 98 GLN A O 1
ATOM 789 N N . LEU A 1 99 ? -11.463 1.027 3.818 1.00 95.06 99 LEU A N 1
ATOM 790 C CA . LEU A 1 99 ? -11.443 0.331 2.531 1.00 95.06 99 LEU A CA 1
ATOM 791 C C . LEU A 1 99 ? -11.849 1.269 1.384 1.00 95.06 99 LEU A C 1
ATOM 793 O O . LEU A 1 99 ? -11.128 1.371 0.396 1.00 95.06 99 LEU A O 1
ATOM 797 N N . SER A 1 100 ? -12.953 2.009 1.533 1.00 93.94 100 SER A N 1
ATOM 798 C CA . SER A 1 100 ? -13.383 3.020 0.558 1.00 93.94 100 SER A CA 1
ATOM 799 C C . SER A 1 100 ? -12.297 4.070 0.324 1.00 93.94 100 SER A C 1
ATOM 801 O O . SER A 1 100 ? -12.011 4.402 -0.818 1.00 93.94 100 SER A O 1
ATOM 803 N N . PHE A 1 101 ? -11.624 4.523 1.386 1.00 93.69 101 PHE A N 1
ATOM 804 C CA . PHE A 1 101 ? -10.515 5.468 1.274 1.00 93.69 101 PHE A CA 1
ATOM 805 C C . PHE A 1 101 ? -9.343 4.919 0.446 1.00 93.69 101 PHE A C 1
ATOM 807 O O . PHE A 1 101 ? -8.759 5.663 -0.337 1.00 93.69 101 PHE A O 1
ATOM 814 N N . PHE A 1 102 ? -9.000 3.633 0.585 1.00 93.12 102 PHE A N 1
ATOM 815 C CA . PHE A 1 102 ? -8.013 3.004 -0.296 1.00 93.12 102 PHE A CA 1
ATOM 816 C C . PHE A 1 102 ? -8.478 3.041 -1.751 1.00 93.12 102 PHE A C 1
ATOM 818 O O . PHE A 1 102 ? -7.742 3.536 -2.597 1.00 93.12 102 PHE A O 1
ATOM 825 N N . ILE A 1 103 ? -9.715 2.613 -2.022 1.00 90.25 103 ILE A N 1
ATOM 826 C CA . ILE A 1 103 ? -10.285 2.590 -3.377 1.00 90.25 103 ILE A CA 1
ATOM 827 C C . ILE A 1 103 ? -10.264 3.984 -4.023 1.00 90.25 103 ILE A C 1
ATOM 829 O O . ILE A 1 103 ? -9.887 4.111 -5.183 1.00 90.25 103 ILE A O 1
ATOM 833 N N . GLU A 1 104 ? -10.603 5.030 -3.267 1.00 90.31 104 GLU A N 1
ATOM 834 C CA . GLU A 1 104 ? -10.595 6.429 -3.723 1.00 90.31 104 GLU A CA 1
ATOM 835 C C . GLU A 1 104 ? -9.192 6.981 -4.024 1.00 90.31 104 GLU A C 1
ATOM 837 O O . GLU A 1 104 ? -9.068 7.934 -4.790 1.00 90.31 104 GLU A O 1
ATOM 842 N N . ASN A 1 105 ? -8.143 6.424 -3.407 1.00 90.12 105 ASN A N 1
ATOM 843 C CA . ASN A 1 105 ? -6.758 6.883 -3.574 1.00 90.12 105 ASN A CA 1
ATOM 844 C C . ASN A 1 105 ? -5.921 5.967 -4.468 1.00 90.12 105 ASN A C 1
ATOM 846 O O . ASN A 1 105 ? -4.758 6.278 -4.724 1.00 90.12 105 ASN A O 1
ATOM 850 N N . MET A 1 106 ? -6.478 4.855 -4.949 1.00 86.44 106 MET A N 1
ATOM 851 C CA . MET A 1 106 ? -5.835 4.105 -6.014 1.00 86.44 106 MET A CA 1
ATOM 852 C C . MET A 1 106 ? -5.736 5.014 -7.246 1.00 86.44 106 MET A C 1
ATOM 854 O O . MET A 1 106 ? -6.738 5.561 -7.710 1.00 86.44 106 MET A O 1
ATOM 858 N N . ASN A 1 107 ? -4.530 5.176 -7.790 1.00 70.94 107 ASN A N 1
ATOM 859 C CA . ASN A 1 107 ? -4.236 5.990 -8.970 1.00 70.94 107 ASN A CA 1
ATOM 860 C C . ASN A 1 107 ? -4.660 5.266 -10.254 1.00 70.94 107 ASN A C 1
ATOM 862 O O . ASN A 1 107 ? -3.918 5.125 -11.223 1.00 70.94 107 ASN A O 1
ATOM 866 N N . ILE A 1 108 ? -5.908 4.805 -10.260 1.00 62.34 108 ILE A N 1
ATOM 867 C CA . ILE A 1 108 ? -6.569 4.135 -11.373 1.00 62.34 108 ILE A CA 1
ATOM 868 C C . ILE A 1 108 ? -7.030 5.194 -12.378 1.00 62.34 108 ILE A C 1
ATOM 870 O O . ILE A 1 108 ? -8.182 5.202 -12.805 1.00 62.34 108 ILE A O 1
ATOM 874 N N . GLY A 1 109 ? -6.162 6.125 -12.776 1.00 54.38 109 GLY A N 1
ATOM 875 C CA . GLY A 1 109 ? -6.504 7.209 -13.701 1.00 54.38 109 GLY A CA 1
ATOM 876 C C . GLY A 1 109 ? -6.992 6.771 -15.097 1.00 54.38 109 GLY A C 1
ATOM 877 O O . GLY A 1 109 ? -7.025 7.614 -15.988 1.00 54.38 109 GLY A O 1
ATOM 878 N N . ARG A 1 110 ? -7.327 5.491 -15.342 1.00 45.03 110 ARG A N 1
ATOM 879 C CA . ARG A 1 110 ? -7.692 4.911 -16.650 1.00 45.03 110 ARG A CA 1
ATOM 880 C C . ARG A 1 110 ? -8.579 3.647 -16.591 1.00 45.03 110 ARG A C 1
ATOM 882 O O . ARG A 1 110 ? -8.315 2.691 -17.310 1.00 45.03 110 ARG A O 1
ATOM 889 N N . TRP A 1 111 ? -9.630 3.615 -15.774 1.00 48.28 111 TRP A N 1
ATOM 890 C CA . TRP A 1 111 ? -10.742 2.667 -15.992 1.00 48.28 111 TRP A CA 1
ATOM 891 C C . TRP A 1 111 ? -12.080 3.411 -16.051 1.00 48.28 111 TRP A C 1
ATOM 893 O O . TRP A 1 111 ? -12.954 3.220 -15.210 1.00 48.28 111 TRP A O 1
ATOM 903 N N . ILE A 1 112 ? -12.207 4.282 -17.056 1.00 36.25 112 ILE A N 1
ATOM 904 C CA . ILE A 1 112 ? -13.471 4.613 -17.732 1.00 36.25 112 ILE A CA 1
ATOM 905 C C . ILE A 1 112 ? -13.167 4.691 -19.227 1.00 36.25 112 ILE A C 1
ATOM 907 O O . ILE A 1 112 ? -12.134 5.316 -19.564 1.00 36.25 112 ILE A O 1
#

Secondary structure (DSSP, 8-state):
---HHHHHHHHHHHHHHHHH----SHHHHHHHHHHHHHHHHHHHHHHHHHHH-TT--HHHHHHHHHHHHHH--SHHHHHHHHHHHHHHHHTTSS-HHHHHHHHHHS--TT--